Protein AF-A0A3M6QAB3-F1 (afdb_monomer)

Mean predicted aligned error: 8.84 Å

Organism: NCBI:txid1076744

Secondary structure (DSSP, 8-state):
--PPPP-GGG--S-HHHHHHHHHHHHHHHHHHHHTTSS-HHHHHHHHHHHHHHHHHHHHHHHHHHHHTT-TTHHHHHHHHHHHHHHHHHHHHHHHTT---HHHHHHHHHHHHHHHHHHTGGGTHHHHHHHHHHHHHHTTPPPPPPPPP-------------TTSSSS--

Structure (mmCIF, N/CA/C/O backbone):
data_AF-A0A3M6QAB3-F1
#
_entry.id   AF-A0A3M6QAB3-F1
#
loop_
_atom_site.group_PDB
_atom_site.id
_atom_site.type_symbol
_atom_site.label_atom_id
_atom_site.label_alt_id
_atom_site.label_comp_id
_atom_site.label_asym_id
_atom_site.label_entity_id
_atom_site.label_seq_id
_atom_site.pdbx_PDB_in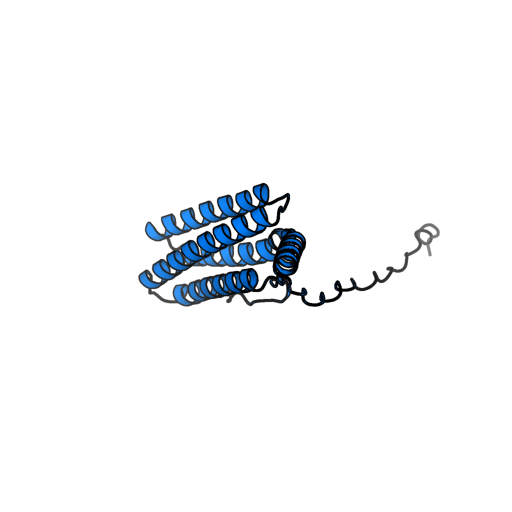s_code
_atom_site.Cartn_x
_atom_site.Cartn_y
_atom_site.Cartn_z
_atom_site.occupancy
_atom_site.B_iso_or_equiv
_atom_site.auth_seq_id
_atom_site.auth_comp_id
_atom_site.auth_asym_id
_atom_site.auth_atom_id
_atom_site.pdbx_PDB_model_num
ATOM 1 N N . MET A 1 1 ? -2.638 8.483 16.607 1.00 60.94 1 MET A N 1
ATOM 2 C CA . MET A 1 1 ? -1.974 8.946 15.362 1.00 60.94 1 MET A CA 1
ATOM 3 C C . MET A 1 1 ? -3.000 9.661 14.504 1.00 60.94 1 MET A C 1
ATOM 5 O O . MET A 1 1 ? -4.160 9.314 14.649 1.00 60.94 1 MET A O 1
ATOM 9 N N . SER A 1 2 ? -2.599 10.648 13.702 1.00 82.06 2 SER A N 1
ATOM 10 C CA . SER A 1 2 ? -3.458 11.350 12.733 1.00 82.06 2 SER A CA 1
ATOM 11 C C . SER A 1 2 ? -3.608 10.557 11.429 1.00 82.06 2 SER A C 1
ATOM 13 O O . SER A 1 2 ? -2.981 9.504 11.283 1.00 82.06 2 SER A O 1
ATOM 15 N N . THR A 1 3 ? -4.398 11.089 10.496 1.00 89.69 3 THR A N 1
ATOM 16 C CA . THR A 1 3 ? -4.446 10.663 9.091 1.00 89.69 3 THR A CA 1
ATOM 17 C C . THR A 1 3 ? -3.050 10.625 8.461 1.00 89.69 3 THR A C 1
ATOM 19 O O . THR A 1 3 ? -2.137 11.354 8.868 1.00 89.69 3 THR A O 1
ATOM 22 N N . LEU A 1 4 ? -2.889 9.737 7.483 1.00 92.88 4 LEU A N 1
ATOM 23 C CA . LEU A 1 4 ? -1.748 9.674 6.585 1.00 92.88 4 LEU A CA 1
ATOM 24 C C . LEU A 1 4 ? -1.954 10.683 5.451 1.00 92.88 4 LEU A C 1
ATOM 26 O O . LEU A 1 4 ? -2.913 10.587 4.685 1.00 92.88 4 LEU A O 1
ATOM 30 N N . GLU A 1 5 ? -1.034 11.634 5.349 1.00 93.56 5 GLU A N 1
ATOM 31 C CA . GLU A 1 5 ? -1.021 12.641 4.292 1.00 93.56 5 GLU A CA 1
ATOM 32 C C . GLU A 1 5 ? -0.151 12.166 3.130 1.00 93.56 5 GLU A C 1
ATOM 34 O O . GLU A 1 5 ? 0.946 11.647 3.345 1.00 93.56 5 GLU A O 1
ATOM 39 N N . TRP A 1 6 ? -0.623 12.372 1.900 1.00 95.44 6 TRP A N 1
ATOM 40 C CA . TRP A 1 6 ? 0.195 12.122 0.718 1.00 95.44 6 TRP A CA 1
ATOM 41 C C . TRP A 1 6 ? 1.294 13.173 0.602 1.00 95.44 6 TRP A C 1
ATOM 43 O O . TRP A 1 6 ? 1.024 14.376 0.662 1.00 95.44 6 TRP A O 1
ATOM 53 N N . THR A 1 7 ? 2.519 12.731 0.348 1.00 93.50 7 THR A N 1
ATOM 54 C CA . THR A 1 7 ? 3.676 13.608 0.168 1.00 93.50 7 THR A CA 1
ATOM 55 C C . THR A 1 7 ? 4.396 13.312 -1.153 1.00 93.50 7 THR A C 1
ATOM 57 O O . THR A 1 7 ? 4.290 12.200 -1.666 1.00 93.50 7 THR A O 1
ATOM 60 N N . PRO A 1 8 ? 5.127 14.282 -1.741 1.00 93.56 8 PRO A N 1
ATOM 61 C CA . PRO A 1 8 ? 5.780 14.095 -3.044 1.00 93.56 8 PRO A CA 1
ATOM 62 C C . PRO A 1 8 ? 6.806 12.954 -3.114 1.00 93.56 8 PRO A C 1
ATOM 64 O O . PRO A 1 8 ? 7.135 12.483 -4.193 1.00 93.56 8 PRO A O 1
ATOM 67 N N . ASP A 1 9 ? 7.344 12.514 -1.978 1.00 91.69 9 ASP A N 1
ATOM 68 C CA . ASP A 1 9 ? 8.243 11.359 -1.875 1.00 91.69 9 ASP A CA 1
ATOM 69 C C . ASP A 1 9 ? 7.528 10.005 -1.990 1.00 91.69 9 ASP A C 1
ATOM 71 O O . ASP A 1 9 ? 8.200 8.977 -2.006 1.00 91.69 9 ASP A O 1
ATOM 75 N N . MET A 1 10 ? 6.196 10.006 -2.085 1.00 95.94 10 MET A N 1
ATOM 76 C CA . MET A 1 10 ? 5.383 8.830 -2.398 1.00 95.94 10 MET A CA 1
ATOM 77 C C . MET A 1 10 ? 5.032 8.731 -3.894 1.00 95.94 10 MET A C 1
ATOM 79 O O . MET A 1 10 ? 4.418 7.750 -4.307 1.00 95.94 10 MET A O 1
ATOM 83 N N . ASP A 1 11 ? 5.372 9.740 -4.704 1.00 96.38 11 ASP A N 1
ATOM 84 C CA . ASP A 1 11 ? 5.120 9.717 -6.145 1.00 96.38 11 ASP A CA 1
ATOM 85 C C . ASP A 1 11 ? 6.227 8.928 -6.866 1.00 96.38 11 ASP A C 1
ATOM 87 O O . ASP A 1 11 ? 7.377 9.364 -6.965 1.00 96.38 11 ASP A O 1
ATOM 91 N N . THR A 1 12 ? 5.852 7.776 -7.426 1.00 96.75 12 THR A N 1
ATOM 92 C CA . THR A 1 12 ? 6.727 6.940 -8.263 1.00 96.75 12 THR A CA 1
ATOM 93 C C . THR A 1 12 ? 6.883 7.514 -9.674 1.00 96.75 12 THR A C 1
ATOM 95 O O . THR A 1 12 ? 7.831 7.185 -10.390 1.00 96.75 12 THR A O 1
ATOM 98 N N . GLY A 1 13 ? 5.941 8.365 -10.100 1.00 95.69 13 GLY A N 1
ATOM 99 C CA . GLY A 1 13 ? 5.854 8.890 -11.462 1.00 95.69 13 GLY A CA 1
ATOM 100 C C . GLY A 1 13 ? 5.206 7.916 -12.451 1.00 95.69 13 GLY A C 1
ATOM 101 O O . GLY A 1 13 ? 5.135 8.211 -13.648 1.00 95.69 13 GLY A O 1
ATOM 102 N N . ILE A 1 14 ? 4.718 6.767 -11.978 1.00 96.94 14 ILE A N 1
ATOM 103 C CA . ILE A 1 14 ? 3.935 5.807 -12.754 1.00 96.94 14 ILE A CA 1
ATOM 104 C C . ILE A 1 14 ? 2.471 6.001 -12.359 1.00 96.94 14 ILE A C 1
ATOM 106 O O . ILE A 1 14 ? 2.026 5.504 -11.331 1.00 96.94 14 ILE A O 1
ATOM 110 N N . ALA A 1 15 ? 1.711 6.708 -13.201 1.00 96.12 15 ALA A N 1
ATOM 111 C CA . ALA A 1 15 ? 0.362 7.182 -12.867 1.00 96.12 15 ALA A CA 1
ATOM 112 C C . ALA A 1 15 ? -0.590 6.093 -12.332 1.00 96.12 15 ALA A C 1
ATOM 114 O O . ALA A 1 15 ? -1.368 6.356 -11.419 1.00 96.12 15 ALA A O 1
ATOM 115 N N . GLU A 1 16 ? -0.519 4.878 -12.881 1.00 97.31 16 GLU A N 1
ATOM 116 C CA . GLU A 1 16 ? -1.352 3.753 -12.439 1.00 97.31 16 GLU A CA 1
ATOM 117 C C . GLU A 1 16 ? -0.981 3.280 -11.021 1.00 97.31 16 GLU A C 1
ATOM 119 O O . GLU A 1 16 ? -1.865 3.024 -10.208 1.00 97.31 16 GLU A O 1
ATOM 124 N N . ILE A 1 17 ? 0.318 3.226 -10.703 1.00 98.38 17 ILE A N 1
ATOM 125 C CA . ILE A 1 17 ? 0.835 2.862 -9.375 1.00 98.38 17 ILE A CA 1
ATOM 126 C C . ILE A 1 17 ? 0.498 3.959 -8.364 1.00 98.38 17 ILE A C 1
ATOM 128 O O . ILE A 1 17 ? -0.087 3.679 -7.320 1.00 98.38 17 ILE A O 1
ATOM 132 N N . ASP A 1 18 ? 0.756 5.223 -8.708 1.00 98.31 18 ASP A N 1
ATOM 133 C CA . ASP A 1 18 ? 0.455 6.362 -7.834 1.00 98.31 18 ASP A CA 1
ATOM 134 C C . ASP A 1 18 ? -1.052 6.454 -7.529 1.00 98.31 18 ASP A C 1
ATOM 136 O O . ASP A 1 18 ? -1.453 6.759 -6.404 1.00 98.31 18 ASP A O 1
ATOM 140 N N . GLY A 1 19 ? -1.909 6.145 -8.510 1.00 98.25 19 GLY A N 1
ATOM 141 C CA . GLY A 1 19 ? -3.356 6.052 -8.319 1.00 98.25 19 GLY A CA 1
ATOM 142 C C . GLY A 1 19 ? -3.756 4.959 -7.323 1.00 98.25 19 GLY A C 1
ATOM 143 O O . GLY A 1 19 ? -4.577 5.206 -6.435 1.00 98.25 19 GLY A O 1
ATOM 144 N N . GLN A 1 20 ? -3.144 3.776 -7.422 1.00 98.62 20 GLN A N 1
ATOM 145 C CA . GLN A 1 20 ? -3.385 2.672 -6.489 1.00 98.62 20 GLN A CA 1
ATOM 146 C C . GLN A 1 20 ? -2.878 2.998 -5.077 1.00 98.62 20 GLN A C 1
ATOM 148 O O . GLN A 1 20 ? -3.614 2.817 -4.106 1.00 98.62 20 GLN A O 1
ATOM 153 N N . HIS A 1 21 ? -1.685 3.579 -4.939 1.00 98.50 21 HIS A N 1
ATOM 154 C CA . HIS A 1 21 ? -1.150 4.012 -3.645 1.00 98.50 21 HIS A CA 1
ATOM 155 C C . HIS A 1 21 ? -2.047 5.044 -2.959 1.00 98.50 21 HIS A C 1
ATOM 157 O O . HIS A 1 21 ? -2.344 4.914 -1.770 1.00 98.50 21 HIS A O 1
ATOM 163 N N . ARG A 1 22 ? -2.534 6.052 -3.696 1.00 98.19 22 ARG A N 1
ATOM 164 C CA . ARG A 1 22 ? -3.469 7.054 -3.155 1.00 98.19 22 ARG A CA 1
ATOM 165 C C . ARG A 1 22 ? -4.747 6.403 -2.644 1.00 98.19 22 ARG A C 1
ATOM 167 O O . ARG A 1 22 ? -5.218 6.752 -1.564 1.00 98.19 22 ARG A O 1
ATOM 174 N N . ARG A 1 23 ? -5.263 5.404 -3.361 1.00 98.25 23 ARG A N 1
ATOM 175 C CA . ARG A 1 23 ? -6.435 4.649 -2.916 1.00 98.25 23 ARG A CA 1
ATOM 176 C C . ARG A 1 23 ? -6.164 3.847 -1.637 1.00 98.25 23 ARG A C 1
ATOM 178 O O . ARG A 1 23 ? -7.027 3.796 -0.764 1.00 98.25 23 ARG A O 1
ATOM 185 N N . ILE A 1 24 ? -4.969 3.281 -1.467 1.00 98.00 24 ILE A N 1
ATOM 186 C CA . ILE A 1 24 ? -4.574 2.633 -0.202 1.00 98.00 24 ILE A CA 1
ATOM 187 C C . ILE A 1 24 ? -4.502 3.664 0.937 1.00 98.00 24 ILE A C 1
ATOM 189 O O . ILE A 1 24 ? -4.990 3.393 2.035 1.00 98.00 24 ILE A O 1
ATOM 193 N N . VAL A 1 25 ? -3.968 4.868 0.692 1.00 98.00 25 VAL A N 1
ATOM 194 C CA . VAL A 1 25 ? -3.970 5.963 1.683 1.00 98.00 25 VAL A CA 1
ATOM 195 C C . VAL A 1 25 ? -5.395 6.333 2.107 1.00 98.00 25 VAL A C 1
ATOM 197 O O . VAL A 1 25 ? -5.654 6.479 3.302 1.00 98.00 25 VAL A O 1
ATOM 200 N N . GLU A 1 26 ? -6.338 6.421 1.165 1.00 98.06 26 GLU A N 1
ATOM 201 C CA . GLU A 1 26 ? -7.756 6.660 1.471 1.00 98.06 26 GLU A CA 1
ATOM 202 C C . GLU A 1 26 ? -8.329 5.582 2.399 1.00 98.06 26 GLU A C 1
ATOM 204 O O . GLU A 1 26 ? -9.004 5.909 3.374 1.00 98.06 26 GLU A O 1
ATOM 209 N N . TYR A 1 27 ? -8.023 4.305 2.154 1.00 97.75 27 TYR A N 1
ATOM 210 C CA . TYR A 1 27 ? -8.444 3.210 3.029 1.00 97.75 27 TYR A CA 1
ATOM 211 C C . TYR A 1 27 ? -7.823 3.287 4.430 1.00 97.75 27 TYR A C 1
ATOM 213 O O . TYR A 1 27 ? -8.521 3.075 5.423 1.00 97.75 27 TYR A O 1
ATOM 221 N N . ILE A 1 28 ? -6.535 3.626 4.534 1.00 97.06 28 ILE A N 1
ATOM 222 C CA . ILE A 1 28 ? -5.854 3.830 5.824 1.00 97.06 28 ILE A CA 1
ATOM 223 C C . ILE A 1 28 ? -6.521 4.970 6.607 1.00 97.06 28 ILE A C 1
ATOM 225 O O . ILE A 1 28 ? -6.766 4.838 7.807 1.00 97.06 28 ILE A O 1
ATOM 229 N N . ASN A 1 29 ? -6.876 6.062 5.932 1.00 97.69 29 ASN A N 1
ATOM 230 C CA . ASN A 1 29 ? -7.561 7.193 6.555 1.00 97.69 29 ASN A CA 1
ATOM 231 C C . ASN A 1 29 ? -9.007 6.854 6.936 1.00 97.69 29 ASN A C 1
ATOM 233 O O . ASN A 1 29 ? -9.450 7.202 8.027 1.00 97.69 29 ASN A O 1
ATOM 237 N N . MET A 1 30 ? -9.720 6.082 6.120 1.00 97.31 30 MET A N 1
ATOM 238 C CA . MET A 1 30 ? -11.054 5.594 6.474 1.00 97.31 30 MET A CA 1
ATOM 239 C C . MET A 1 30 ? -11.012 4.676 7.703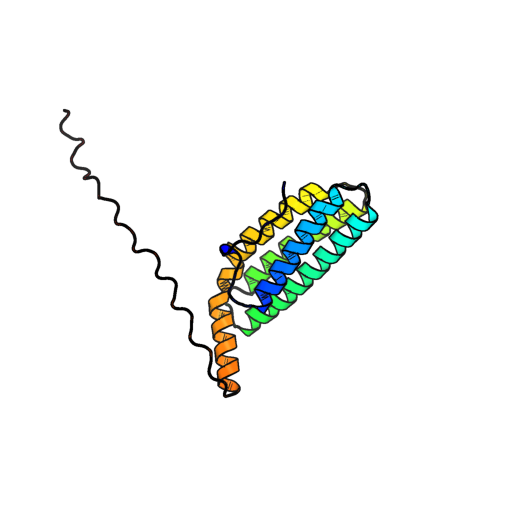 1.00 97.31 30 MET A C 1
ATOM 241 O O . MET A 1 30 ? -11.855 4.788 8.592 1.00 97.31 30 MET A O 1
ATOM 245 N N . LEU A 1 31 ? -9.994 3.812 7.804 1.00 96.69 31 LEU A N 1
ATOM 246 C CA . LEU A 1 31 ? -9.748 3.007 9.000 1.00 96.69 31 LEU A CA 1
ATOM 247 C C . LEU A 1 31 ? -9.535 3.906 10.226 1.00 96.69 31 LEU A C 1
ATOM 249 O O . LEU A 1 31 ? -10.075 3.608 11.292 1.00 96.69 31 LEU A O 1
ATOM 253 N N . HIS A 1 32 ? -8.776 5.001 10.084 1.00 96.31 32 HIS A N 1
ATOM 254 C CA . HIS A 1 32 ? -8.557 5.983 11.149 1.00 96.31 32 HIS A CA 1
ATOM 255 C C . HIS A 1 32 ? -9.851 6.637 11.638 1.00 96.31 32 HIS A C 1
ATOM 257 O O . HIS A 1 32 ? -10.023 6.811 12.845 1.00 96.31 32 HIS A O 1
ATOM 263 N N . GLU A 1 33 ? -10.740 7.000 10.720 1.00 96.44 33 GLU A N 1
ATOM 264 C CA . GLU A 1 33 ? -12.009 7.652 11.036 1.00 96.44 33 GLU A CA 1
ATOM 265 C C . GLU A 1 33 ? -12.975 6.684 11.722 1.00 96.44 33 GLU A C 1
ATOM 267 O O . GLU A 1 33 ? -13.482 6.967 12.809 1.00 96.44 33 GLU A O 1
ATOM 272 N N . VAL A 1 34 ? -13.189 5.506 11.131 1.00 96.62 34 VAL A N 1
ATOM 273 C CA . VAL A 1 34 ? -14.186 4.544 11.617 1.00 96.62 34 VAL A CA 1
ATOM 274 C C . VAL A 1 34 ? -13.821 3.997 12.997 1.00 96.62 34 VAL A C 1
ATOM 276 O O . VAL A 1 34 ? -14.714 3.832 13.829 1.00 96.62 34 VAL A O 1
ATOM 279 N N . ARG A 1 35 ? -12.528 3.806 13.311 1.00 94.31 35 ARG A N 1
ATOM 280 C CA . ARG A 1 35 ? -12.099 3.382 14.662 1.00 94.31 35 ARG A CA 1
ATOM 281 C C . ARG A 1 35 ? -12.426 4.388 15.772 1.00 94.31 35 ARG A C 1
ATOM 283 O O . ARG A 1 35 ? -12.349 4.027 16.940 1.00 94.31 35 ARG A O 1
ATOM 290 N N . GLN A 1 36 ? -12.750 5.644 15.447 1.00 93.94 36 GLN A N 1
ATOM 291 C CA . GLN A 1 36 ? -13.205 6.636 16.437 1.00 93.94 36 GLN A CA 1
ATOM 292 C C . GLN A 1 36 ? -14.699 6.491 16.766 1.00 93.94 36 GLN A C 1
ATOM 294 O O . GLN A 1 36 ? -15.229 7.220 17.604 1.00 93.94 36 GLN A O 1
ATOM 299 N N . THR A 1 37 ? -15.393 5.571 16.098 1.00 95.31 37 THR A N 1
ATOM 300 C CA . THR A 1 37 ? -16.824 5.312 16.259 1.00 95.31 37 THR A CA 1
ATOM 301 C C . THR A 1 37 ? -17.049 3.946 16.921 1.00 95.31 37 THR A C 1
ATOM 303 O O . THR A 1 37 ? -16.174 3.083 16.865 1.00 95.31 37 THR A O 1
ATOM 306 N N . PRO A 1 38 ? -18.222 3.696 17.530 1.00 94.25 38 PRO A N 1
ATOM 307 C CA . PRO A 1 38 ? -18.562 2.374 18.062 1.00 94.25 38 PRO A CA 1
ATOM 308 C C . PRO A 1 38 ? -18.975 1.355 16.977 1.00 94.25 38 PRO A C 1
ATOM 310 O O . PRO A 1 38 ? -19.409 0.252 17.315 1.00 94.25 38 PRO A O 1
ATOM 313 N N . ASP A 1 39 ? -18.889 1.700 15.687 1.00 96.81 39 ASP A N 1
ATOM 314 C CA . ASP A 1 39 ? -19.360 0.863 14.582 1.00 96.81 39 ASP A CA 1
ATOM 315 C C . ASP A 1 39 ? -18.343 -0.230 14.206 1.00 96.81 39 ASP A C 1
ATOM 317 O O . ASP A 1 39 ? -17.545 -0.109 13.272 1.00 96.81 39 ASP A O 1
ATOM 321 N N . ARG A 1 40 ? -18.373 -1.338 14.957 1.00 95.19 40 ARG A N 1
ATOM 322 C CA . ARG A 1 40 ? -17.499 -2.494 14.706 1.00 95.19 40 ARG A CA 1
ATOM 323 C C . ARG A 1 40 ? -17.763 -3.150 13.350 1.00 95.19 40 ARG A C 1
ATOM 325 O O . ARG A 1 40 ? -16.826 -3.678 12.756 1.00 95.19 40 ARG A O 1
ATOM 332 N N . GLN A 1 41 ? -19.009 -3.144 12.874 1.00 96.75 41 GLN A N 1
ATOM 333 C CA . GLN A 1 41 ? -19.332 -3.748 11.585 1.00 96.75 41 GLN A CA 1
ATOM 334 C C . GLN A 1 41 ? -18.649 -2.961 10.469 1.00 96.75 41 GLN A C 1
ATOM 336 O O . GLN A 1 41 ? -17.899 -3.547 9.689 1.00 96.75 41 GLN A O 1
ATOM 341 N N . ARG A 1 42 ? -18.823 -1.633 10.453 1.00 97.75 42 ARG A N 1
ATOM 342 C CA . ARG A 1 42 ? -18.166 -0.784 9.461 1.00 97.75 42 ARG A CA 1
ATOM 343 C C . ARG A 1 42 ? -16.647 -0.868 9.560 1.00 97.75 42 ARG A C 1
ATOM 345 O O . ARG A 1 42 ? -15.972 -0.876 8.537 1.00 97.75 42 ARG A O 1
ATOM 352 N N . LEU A 1 43 ? -16.100 -0.966 10.773 1.00 97.00 43 LEU A N 1
ATOM 353 C CA . LEU A 1 43 ? -14.662 -1.150 10.972 1.00 97.00 43 LEU A CA 1
ATOM 354 C C . LEU A 1 43 ? -14.160 -2.437 10.302 1.00 97.00 43 LEU A C 1
ATOM 356 O O . LEU A 1 43 ? -13.146 -2.406 9.611 1.00 97.00 43 LEU A O 1
ATOM 360 N N . GLY A 1 44 ? -14.889 -3.544 10.465 1.00 96.50 44 GLY A N 1
ATOM 361 C CA . GLY A 1 44 ? -14.575 -4.814 9.810 1.00 96.50 44 GLY A CA 1
ATOM 362 C C . GLY A 1 44 ? -14.656 -4.742 8.285 1.00 96.50 44 GLY A C 1
ATOM 363 O O . GLY A 1 44 ? -13.756 -5.234 7.609 1.00 96.50 44 GLY A O 1
ATOM 364 N N . GLU A 1 45 ? -15.683 -4.081 7.746 1.00 97.38 45 GLU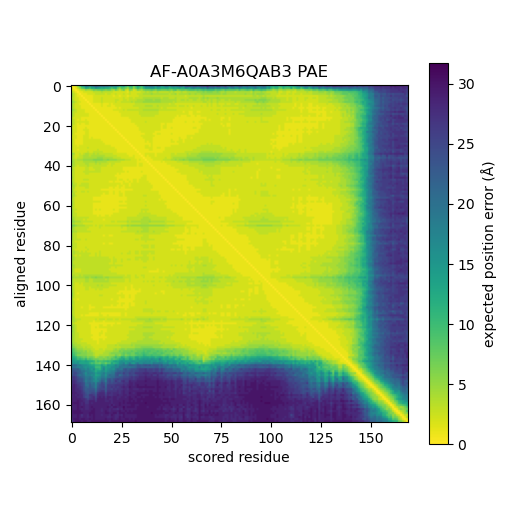 A N 1
ATOM 365 C CA . GLU A 1 45 ? -15.828 -3.849 6.301 1.00 97.38 45 GLU A CA 1
ATOM 366 C C . GLU A 1 45 ? -14.639 -3.063 5.737 1.00 97.38 45 GLU A C 1
ATOM 368 O O . GLU A 1 45 ? -14.030 -3.491 4.762 1.00 97.38 45 GLU A O 1
ATOM 373 N N . VAL A 1 46 ? -14.246 -1.961 6.386 1.00 97.19 46 VAL A N 1
ATOM 374 C CA . VAL A 1 46 ? -13.098 -1.148 5.952 1.00 97.19 46 VAL A CA 1
ATOM 375 C C . VAL A 1 46 ? -11.795 -1.937 6.012 1.00 97.19 46 VAL A C 1
ATOM 377 O O . VAL A 1 46 ? -10.975 -1.817 5.103 1.00 97.19 46 VAL A O 1
ATOM 380 N N . ILE A 1 47 ? -11.596 -2.753 7.054 1.00 95.62 47 ILE A N 1
ATOM 381 C CA . ILE A 1 47 ? -10.430 -3.638 7.137 1.00 95.62 47 ILE A CA 1
ATOM 382 C C . ILE A 1 47 ? -10.423 -4.584 5.934 1.00 95.62 47 ILE A C 1
ATOM 384 O O . ILE A 1 47 ? -9.427 -4.617 5.219 1.00 95.62 47 ILE A O 1
ATOM 388 N N . ALA A 1 48 ? -11.521 -5.298 5.674 1.00 94.94 48 ALA A N 1
ATOM 389 C CA . ALA A 1 48 ? -11.609 -6.255 4.573 1.00 94.94 48 ALA A CA 1
ATOM 390 C C . ALA A 1 48 ? -11.395 -5.600 3.195 1.00 94.94 48 ALA A C 1
ATOM 392 O O . ALA A 1 48 ? -10.554 -6.066 2.431 1.00 94.94 48 ALA A O 1
ATOM 393 N N . GLU A 1 49 ? -12.080 -4.486 2.911 1.00 96.06 49 GLU A N 1
ATOM 394 C CA . GLU A 1 49 ? -11.934 -3.732 1.656 1.00 96.06 49 GLU A CA 1
ATOM 395 C C . GLU A 1 49 ? -10.478 -3.291 1.422 1.00 96.06 49 GLU A C 1
ATOM 397 O O . GLU A 1 49 ? -9.958 -3.385 0.310 1.00 96.06 49 GLU A O 1
ATOM 402 N N . MET A 1 50 ? -9.805 -2.828 2.477 1.00 95.06 50 MET A N 1
ATOM 403 C CA . MET A 1 50 ? -8.412 -2.390 2.425 1.00 95.06 50 MET A CA 1
ATOM 404 C C . MET A 1 50 ? -7.441 -3.554 2.196 1.00 95.06 50 MET A C 1
ATOM 406 O O . MET A 1 50 ? -6.514 -3.413 1.393 1.00 95.06 50 MET A O 1
ATOM 410 N N . VAL A 1 51 ? -7.652 -4.702 2.856 1.00 91.62 51 VAL A N 1
ATOM 411 C CA . VAL A 1 51 ? -6.849 -5.918 2.631 1.00 91.62 51 VAL A CA 1
ATOM 412 C C . VAL A 1 51 ? -6.990 -6.384 1.184 1.00 91.62 51 VAL A C 1
ATOM 414 O O . VAL A 1 51 ? -5.979 -6.562 0.502 1.00 91.62 51 VAL A O 1
ATOM 417 N N . ASP A 1 52 ? -8.225 -6.525 0.704 1.00 95.31 52 ASP A N 1
ATOM 418 C CA . ASP A 1 52 ? -8.517 -6.987 -0.654 1.00 95.31 52 ASP A CA 1
ATOM 419 C C . ASP A 1 52 ? -7.894 -6.060 -1.704 1.00 95.31 52 ASP A C 1
ATOM 421 O O . ASP A 1 52 ? -7.236 -6.522 -2.642 1.00 95.31 52 ASP A O 1
ATOM 425 N N . TYR A 1 53 ? -8.036 -4.742 -1.522 1.00 97.25 53 TYR A N 1
ATOM 426 C CA . TYR A 1 53 ? -7.457 -3.769 -2.441 1.00 97.25 53 TYR A CA 1
ATOM 427 C C . TYR A 1 53 ? -5.925 -3.828 -2.445 1.00 97.25 53 TYR A C 1
ATOM 429 O O . TYR A 1 53 ? -5.319 -3.856 -3.516 1.00 97.25 53 TYR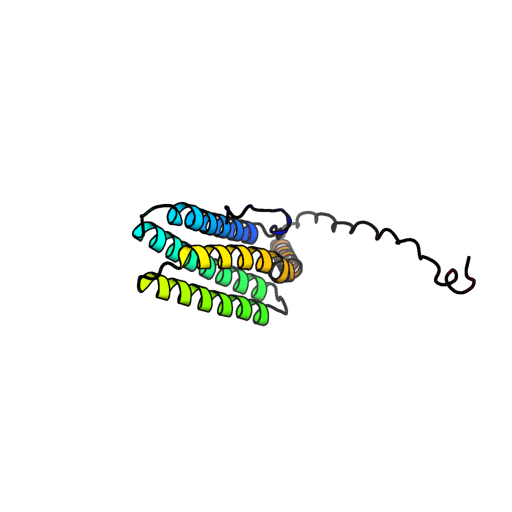 A O 1
ATOM 437 N N . THR A 1 54 ? -5.294 -3.926 -1.272 1.00 94.81 54 THR A N 1
ATOM 438 C CA . THR A 1 54 ? -3.828 -4.011 -1.153 1.00 94.81 54 THR A CA 1
ATOM 439 C C . THR A 1 54 ? -3.275 -5.263 -1.841 1.00 94.81 54 THR A C 1
ATOM 441 O O . THR A 1 54 ? -2.286 -5.185 -2.563 1.00 94.81 54 THR A O 1
ATOM 444 N N . ILE A 1 55 ? -3.941 -6.413 -1.693 1.00 95.31 55 ILE A N 1
ATOM 445 C CA . ILE A 1 55 ? -3.544 -7.652 -2.382 1.00 95.31 55 ILE A CA 1
ATOM 446 C C . ILE A 1 55 ? -3.689 -7.504 -3.902 1.00 95.31 55 ILE A C 1
ATOM 448 O O . ILE A 1 55 ? -2.827 -7.961 -4.654 1.00 95.31 55 ILE A O 1
ATOM 452 N N . SER A 1 56 ? -4.765 -6.861 -4.367 1.00 97.50 56 SER A N 1
ATOM 453 C CA . SER A 1 56 ? -4.964 -6.615 -5.800 1.00 97.50 56 SER A CA 1
ATOM 454 C C . SER A 1 56 ? -3.894 -5.688 -6.389 1.00 97.50 56 SER A C 1
ATOM 456 O O . SER A 1 56 ? -3.411 -5.940 -7.493 1.00 97.50 56 SER A O 1
ATOM 458 N N . HIS A 1 57 ? -3.475 -4.676 -5.625 1.00 98.38 57 HIS A N 1
ATOM 459 C CA . HIS A 1 57 ? -2.382 -3.776 -5.973 1.00 98.38 57 HIS A CA 1
ATOM 460 C C . HIS A 1 57 ? -1.053 -4.534 -6.104 1.00 98.38 57 HIS A C 1
ATOM 462 O O . HIS A 1 57 ? -0.428 -4.462 -7.160 1.00 98.38 57 HIS A O 1
ATOM 468 N N . PHE A 1 58 ? -0.686 -5.363 -5.120 1.00 98.56 58 PHE A N 1
ATOM 469 C CA . PHE A 1 58 ? 0.527 -6.187 -5.208 1.00 98.56 58 PHE A CA 1
ATOM 470 C C . PHE A 1 58 ? 0.519 -7.116 -6.418 1.00 98.56 58 PHE A C 1
ATOM 472 O O . PHE A 1 58 ? 1.532 -7.257 -7.092 1.00 98.56 58 PHE A O 1
ATOM 479 N N . ALA A 1 59 ? -0.618 -7.741 -6.732 1.00 98.38 59 ALA A N 1
ATOM 480 C CA . ALA A 1 59 ? -0.715 -8.612 -7.900 1.00 98.38 59 ALA A CA 1
ATOM 481 C C . ALA A 1 59 ? -0.493 -7.846 -9.216 1.00 98.38 59 ALA A C 1
ATOM 483 O O . ALA A 1 59 ? 0.173 -8.354 -10.120 1.00 98.38 59 ALA A O 1
ATOM 484 N N . PHE A 1 60 ? -1.039 -6.631 -9.321 1.00 98.62 60 PHE A N 1
ATOM 485 C CA . PHE A 1 60 ? -0.821 -5.752 -10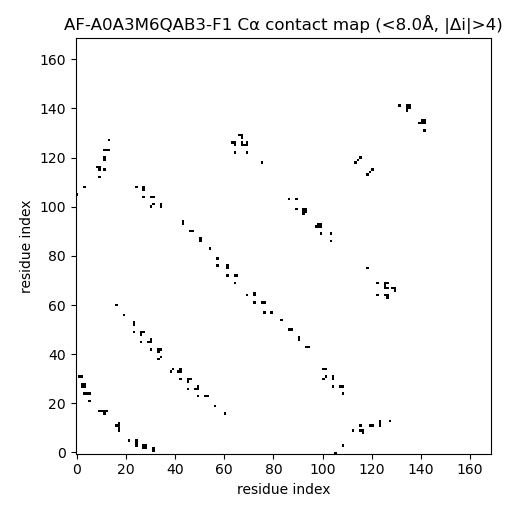.466 1.00 98.62 60 PHE A CA 1
ATOM 486 C C . PHE A 1 60 ? 0.650 -5.340 -10.588 1.00 98.62 60 PHE A C 1
ATOM 488 O O . PHE A 1 60 ? 1.251 -5.474 -11.654 1.00 98.62 60 PHE A O 1
ATOM 495 N N . GLU A 1 61 ? 1.230 -4.865 -9.492 1.00 98.62 61 GLU A N 1
ATOM 496 C CA . GLU A 1 61 ? 2.610 -4.403 -9.419 1.00 98.62 61 GLU A CA 1
ATOM 497 C C . GLU A 1 61 ? 3.606 -5.523 -9.723 1.00 98.62 61 GLU A C 1
ATOM 499 O O . GLU A 1 61 ? 4.476 -5.355 -10.573 1.00 98.62 61 GLU A O 1
ATOM 504 N N . GLU A 1 62 ? 3.436 -6.698 -9.112 1.00 98.75 62 GLU A N 1
ATOM 505 C CA . GLU A 1 62 ? 4.268 -7.878 -9.355 1.00 98.75 62 GLU A CA 1
ATOM 506 C C . GLU A 1 62 ? 4.286 -8.267 -10.836 1.00 98.75 62 GLU A C 1
ATOM 508 O O . GLU A 1 62 ? 5.358 -8.511 -11.393 1.00 98.75 62 GLU A O 1
ATOM 513 N N . ALA A 1 63 ? 3.118 -8.281 -11.486 1.00 98.50 63 ALA A N 1
ATOM 514 C CA . ALA A 1 63 ? 3.021 -8.560 -12.915 1.00 98.50 63 ALA A CA 1
ATOM 515 C C . ALA A 1 63 ? 3.738 -7.483 -13.744 1.00 98.50 63 ALA A C 1
ATOM 517 O O . ALA A 1 63 ? 4.526 -7.802 -14.636 1.00 98.50 63 ALA A O 1
ATOM 518 N N . LEU A 1 64 ? 3.519 -6.206 -13.419 1.00 98.44 64 LEU A N 1
ATOM 519 C CA . LEU A 1 64 ? 4.138 -5.081 -14.115 1.00 98.44 64 LEU A CA 1
ATOM 520 C C . LEU A 1 64 ? 5.671 -5.118 -14.030 1.00 98.44 64 LEU A C 1
ATOM 522 O O . LEU A 1 64 ? 6.351 -4.936 -15.044 1.00 98.44 64 LEU A O 1
ATOM 526 N N . ILE A 1 65 ? 6.232 -5.350 -12.841 1.00 98.44 65 ILE A N 1
ATOM 527 C CA . ILE A 1 65 ? 7.687 -5.350 -12.638 1.00 98.44 65 ILE A CA 1
ATOM 528 C C . ILE A 1 65 ? 8.346 -6.614 -13.202 1.00 98.44 65 ILE A C 1
ATOM 530 O O . ILE A 1 65 ? 9.494 -6.555 -13.654 1.00 98.44 65 ILE A O 1
ATOM 534 N N . GLU A 1 66 ? 7.632 -7.744 -13.225 1.00 98.44 66 GLU A N 1
ATOM 535 C CA . GLU A 1 66 ? 8.079 -8.971 -13.889 1.00 98.44 66 GLU A CA 1
ATOM 536 C C . GLU A 1 66 ? 8.142 -8.777 -15.411 1.00 98.44 66 GLU A C 1
ATOM 538 O O . GLU A 1 66 ? 9.184 -9.035 -16.019 1.00 98.44 66 GLU A O 1
ATOM 543 N N . GLU A 1 67 ? 7.090 -8.226 -16.025 1.00 97.44 67 GLU A N 1
ATOM 544 C CA . GLU A 1 67 ? 7.065 -7.896 -17.457 1.00 97.44 67 GLU A CA 1
ATOM 545 C C . GLU A 1 67 ? 8.135 -6.869 -17.848 1.00 97.44 67 GLU A C 1
ATOM 547 O O . GLU A 1 67 ? 8.748 -6.964 -18.918 1.00 97.44 67 GLU A O 1
ATOM 552 N N . ALA A 1 68 ? 8.400 -5.902 -16.967 1.00 97.81 68 ALA A N 1
ATOM 553 C CA . ALA A 1 68 ? 9.450 -4.913 -17.162 1.00 97.81 68 ALA A CA 1
ATOM 554 C C . ALA A 1 68 ? 10.872 -5.497 -17.053 1.00 97.81 68 ALA A C 1
ATOM 556 O O . ALA A 1 68 ? 11.843 -4.821 -17.409 1.00 97.81 68 ALA A O 1
ATOM 557 N N . GLY A 1 69 ? 11.013 -6.743 -16.590 1.00 97.75 69 GLY A N 1
ATOM 558 C CA . GLY A 1 69 ? 12.300 -7.408 -16.407 1.00 97.75 69 GLY A CA 1
ATOM 559 C C . GLY A 1 69 ? 13.089 -6.866 -15.216 1.00 97.75 69 GLY A C 1
ATOM 560 O O . GLY A 1 69 ? 14.322 -6.847 -15.253 1.00 97.75 69 GLY A O 1
ATOM 561 N N . TYR A 1 70 ? 12.404 -6.398 -14.169 1.00 98.38 70 TYR A N 1
ATOM 562 C CA . TYR A 1 70 ? 13.059 -5.909 -12.963 1.00 98.38 70 TYR A CA 1
ATOM 563 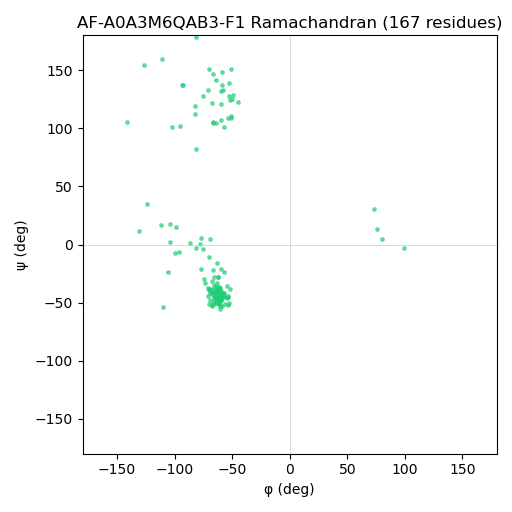C C . TYR A 1 70 ? 13.759 -7.053 -12.215 1.00 98.38 70 TYR A C 1
ATOM 565 O O . TYR A 1 70 ? 13.139 -8.040 -11.810 1.00 98.38 70 TYR A O 1
ATOM 573 N N . VAL A 1 71 ? 15.072 -6.914 -12.009 1.00 97.88 71 VAL A N 1
ATOM 574 C CA . VAL A 1 71 ? 15.932 -7.989 -11.477 1.00 97.88 71 VAL A CA 1
ATOM 575 C C . VAL A 1 71 ? 15.618 -8.373 -10.028 1.00 97.88 71 VAL A C 1
ATOM 577 O O . VAL A 1 71 ? 15.940 -9.486 -9.616 1.00 97.88 71 VAL A O 1
ATOM 580 N N . PHE A 1 72 ? 14.975 -7.483 -9.265 1.00 98.00 72 PHE A N 1
ATOM 581 C CA . PHE A 1 72 ? 14.582 -7.727 -7.873 1.00 98.00 72 PHE A CA 1
ATOM 582 C C . PHE A 1 72 ? 13.080 -8.010 -7.702 1.00 98.00 72 PHE A C 1
ATOM 584 O O . PHE A 1 72 ? 12.584 -7.975 -6.580 1.00 98.00 72 PHE A O 1
ATOM 591 N N . SER A 1 73 ? 12.364 -8.368 -8.775 1.00 98.00 73 SER A N 1
ATOM 592 C CA . SER A 1 73 ? 10.945 -8.772 -8.725 1.00 98.00 73 SER A CA 1
ATOM 593 C C . SER A 1 73 ? 10.672 -9.901 -7.719 1.00 98.00 73 SER A C 1
ATOM 595 O O . SER A 1 73 ? 9.746 -9.815 -6.917 1.00 98.00 73 SER A O 1
ATOM 597 N N . GLY A 1 74 ? 11.522 -10.935 -7.688 1.00 98.19 74 GLY A N 1
ATOM 598 C CA . GLY A 1 74 ? 11.420 -12.034 -6.719 1.00 98.19 74 GLY A CA 1
ATOM 599 C C . GLY A 1 74 ? 11.534 -11.577 -5.254 1.00 98.19 74 GLY A C 1
ATOM 600 O O . GLY A 1 74 ? 10.637 -11.871 -4.462 1.00 98.19 74 GLY A O 1
ATOM 601 N N . PRO A 1 75 ? 12.614 -10.870 -4.864 1.00 98.25 75 PRO A N 1
ATOM 602 C CA . PRO A 1 75 ? 12.729 -10.249 -3.544 1.00 98.25 75 PRO A CA 1
ATOM 603 C C . PRO A 1 75 ? 11.563 -9.322 -3.179 1.00 98.25 75 PRO A C 1
ATOM 605 O O . PRO A 1 75 ? 11.025 -9.454 -2.082 1.00 98.25 75 PRO A O 1
ATOM 608 N N . HIS A 1 76 ? 11.133 -8.456 -4.096 1.00 98.50 76 HIS A N 1
ATOM 609 C CA . HIS A 1 76 ? 10.032 -7.515 -3.882 1.00 98.50 76 HIS A CA 1
ATOM 610 C C . HIS A 1 76 ? 8.715 -8.253 -3.564 1.00 98.50 76 HIS A C 1
ATOM 612 O O . HIS A 1 76 ? 8.105 -8.030 -2.519 1.00 98.50 76 HIS A O 1
ATOM 618 N N . LYS A 1 77 ? 8.375 -9.292 -4.341 1.00 98.50 77 LYS A N 1
ATOM 619 C CA . LYS A 1 77 ? 7.253 -10.201 -4.043 1.00 98.50 77 LYS A CA 1
ATOM 620 C C . LYS A 1 77 ? 7.339 -10.835 -2.649 1.00 98.50 77 LYS A C 1
ATOM 622 O O . LYS A 1 77 ? 6.326 -11.031 -1.981 1.00 98.50 77 LYS A O 1
ATOM 627 N N . LYS A 1 78 ? 8.539 -11.165 -2.153 1.00 98.38 78 LYS A N 1
ATOM 628 C CA . LYS A 1 78 ? 8.686 -11.702 -0.786 1.00 98.38 78 LYS A CA 1
ATOM 629 C C . LYS A 1 78 ? 8.362 -10.677 0.295 1.00 98.38 78 LYS A C 1
ATOM 631 O O . LYS A 1 78 ? 7.835 -11.079 1.336 1.00 98.38 78 LYS A O 1
ATOM 636 N N . VAL A 1 79 ? 8.619 -9.394 0.053 1.00 98.19 79 VAL A N 1
ATOM 637 C CA . VAL A 1 79 ? 8.187 -8.306 0.941 1.00 98.19 79 VAL A CA 1
ATOM 638 C C . VAL A 1 79 ? 6.653 -8.246 0.988 1.00 98.19 79 VAL A C 1
ATOM 640 O O . VAL A 1 79 ? 6.090 -8.270 2.087 1.00 98.19 79 VAL A O 1
ATOM 643 N N . HIS A 1 80 ? 5.976 -8.308 -0.164 1.00 98.38 80 HIS A N 1
ATOM 644 C CA . HIS A 1 80 ? 4.505 -8.349 -0.245 1.00 98.38 80 HIS A CA 1
ATOM 645 C C . HIS A 1 80 ? 3.898 -9.556 0.466 1.00 98.38 80 HIS A C 1
ATOM 647 O O . HIS A 1 80 ? 2.959 -9.425 1.254 1.00 98.38 80 HIS A O 1
ATOM 653 N N . GLU A 1 81 ? 4.451 -10.750 0.245 1.00 98.00 81 GLU A N 1
ATOM 654 C CA . GLU A 1 81 ? 3.973 -11.975 0.887 1.00 98.00 81 GLU A CA 1
ATOM 655 C C . GLU A 1 81 ? 4.088 -11.908 2.421 1.00 98.00 81 GLU A C 1
ATOM 657 O O . GLU A 1 81 ? 3.206 -12.391 3.138 1.00 98.00 81 GLU A O 1
ATOM 662 N N . LEU A 1 82 ? 5.181 -11.337 2.945 1.00 97.69 82 LEU A N 1
ATOM 663 C CA . LEU A 1 82 ? 5.375 -11.143 4.386 1.00 97.69 82 LEU A CA 1
ATOM 664 C C . LEU A 1 82 ? 4.348 -10.168 4.961 1.00 97.69 82 LEU A C 1
ATOM 666 O O . LEU A 1 82 ? 3.758 -10.452 6.006 1.00 97.69 82 LEU A O 1
ATOM 670 N N . PHE A 1 83 ? 4.115 -9.053 4.273 1.00 97.38 83 PHE A N 1
ATOM 671 C CA . PHE A 1 83 ? 3.140 -8.060 4.701 1.00 97.38 83 PHE A CA 1
ATOM 672 C C . PHE A 1 83 ? 1.710 -8.605 4.662 1.00 97.38 83 PHE A C 1
ATOM 674 O O . PHE A 1 83 ? 0.986 -8.496 5.651 1.00 97.38 83 PHE A O 1
ATOM 681 N N . THR A 1 84 ? 1.341 -9.302 3.585 1.00 95.75 84 THR A N 1
ATOM 682 C CA . THR A 1 84 ? 0.026 -9.942 3.426 1.00 95.75 84 THR A CA 1
ATOM 683 C C . THR A 1 84 ? -0.263 -10.916 4.568 1.00 95.75 84 THR A C 1
ATOM 685 O O . THR A 1 84 ? -1.346 -10.887 5.149 1.00 95.75 84 THR A O 1
ATOM 688 N N . ARG A 1 85 ? 0.720 -11.739 4.968 1.00 96.06 85 ARG A N 1
ATOM 689 C CA . ARG A 1 85 ? 0.570 -12.634 6.132 1.00 96.06 85 ARG A CA 1
ATOM 690 C C . ARG A 1 85 ? 0.303 -11.867 7.424 1.00 96.06 85 ARG A C 1
ATOM 692 O O . ARG A 1 85 ? -0.545 -12.283 8.209 1.00 96.06 85 ARG A O 1
ATOM 699 N N . ARG A 1 86 ? 1.013 -10.759 7.648 1.00 95.50 86 ARG A N 1
ATOM 700 C CA . ARG A 1 86 ? 0.841 -9.944 8.856 1.00 95.50 86 ARG A CA 1
ATOM 701 C C . ARG A 1 86 ? -0.528 -9.263 8.892 1.00 95.50 86 ARG A C 1
ATOM 703 O O . ARG A 1 86 ? -1.146 -9.202 9.950 1.00 95.50 86 ARG A O 1
ATOM 710 N N . VAL A 1 87 ? -1.014 -8.780 7.753 1.00 93.31 87 VAL A N 1
ATOM 711 C CA . VAL A 1 87 ? -2.350 -8.183 7.630 1.00 93.31 87 VAL A CA 1
ATOM 712 C C . VAL A 1 87 ? -3.449 -9.232 7.850 1.00 93.31 87 VAL A C 1
ATOM 714 O O . VAL A 1 87 ? -4.382 -8.979 8.609 1.00 93.31 87 VAL A O 1
ATOM 717 N N . ALA A 1 88 ? -3.303 -10.437 7.292 1.00 92.62 88 ALA A N 1
ATOM 718 C CA . ALA A 1 88 ? -4.239 -11.541 7.522 1.00 92.62 88 ALA A CA 1
ATOM 719 C C . ALA A 1 88 ? -4.306 -11.963 9.005 1.00 92.62 88 ALA A C 1
ATOM 721 O O . ALA A 1 88 ? -5.382 -12.248 9.529 1.00 92.62 88 ALA A O 1
ATOM 722 N N . GLU A 1 89 ? -3.172 -11.955 9.712 1.00 95.50 89 GLU A N 1
ATOM 723 C CA . GLU A 1 89 ? -3.132 -12.196 11.161 1.00 95.50 89 GLU A CA 1
ATOM 724 C C . GLU A 1 89 ? -3.926 -11.131 11.939 1.00 95.50 89 GLU A C 1
ATOM 726 O O . GLU A 1 89 ? -4.690 -11.469 12.844 1.00 95.50 89 GLU A O 1
ATOM 731 N N . MET A 1 90 ? -3.794 -9.850 11.569 1.00 95.25 90 MET A N 1
ATOM 732 C CA . MET A 1 90 ? -4.570 -8.758 12.174 1.00 95.25 90 MET A CA 1
ATOM 733 C C . MET A 1 90 ? -6.068 -8.925 11.941 1.00 95.25 90 MET A C 1
ATOM 735 O O . MET A 1 90 ? -6.851 -8.766 12.876 1.00 95.25 90 MET A O 1
ATOM 739 N N . GLN A 1 91 ? -6.465 -9.274 10.716 1.00 93.38 91 GLN A N 1
ATOM 740 C CA . GLN A 1 91 ? -7.864 -9.516 10.377 1.00 93.38 91 GLN A CA 1
ATOM 741 C C . GLN A 1 91 ? -8.438 -10.678 11.198 1.00 93.38 91 GLN A C 1
ATOM 743 O O . GLN A 1 91 ? -9.478 -10.528 11.827 1.00 93.38 91 GLN A O 1
ATOM 748 N N . SER A 1 92 ? -7.711 -11.793 11.317 1.00 95.75 92 SER A N 1
ATOM 749 C CA . SER A 1 92 ? -8.142 -12.934 12.136 1.00 95.75 92 SER A CA 1
ATOM 750 C C . SER A 1 92 ? -8.289 -12.590 13.627 1.00 95.75 92 SER A C 1
ATOM 752 O O . SER A 1 92 ? -9.243 -13.032 14.277 1.00 95.75 92 SER A O 1
ATOM 754 N N . ARG A 1 93 ? -7.380 -11.776 14.182 1.00 97.44 93 ARG A N 1
ATOM 755 C CA . ARG A 1 93 ? -7.487 -11.250 15.556 1.00 97.44 93 ARG A CA 1
ATOM 756 C C . ARG A 1 93 ? -8.721 -10.362 15.725 1.00 97.44 93 ARG A C 1
ATOM 758 O O . ARG A 1 93 ? -9.467 -10.529 16.691 1.00 97.44 93 ARG A O 1
ATOM 765 N N . PHE A 1 94 ? -8.977 -9.473 14.764 1.00 96.62 94 PHE A N 1
ATOM 766 C CA . PHE A 1 94 ? -10.184 -8.648 14.740 1.00 96.62 94 PHE A CA 1
ATOM 767 C C . PHE A 1 94 ? -11.459 -9.503 14.701 1.00 96.62 94 PHE A C 1
ATOM 769 O O . PHE A 1 94 ? -12.359 -9.311 15.519 1.00 96.62 94 PHE A O 1
ATOM 776 N N . ASP A 1 95 ? -11.523 -10.497 13.820 1.00 94.88 95 ASP A N 1
ATOM 777 C CA . ASP A 1 95 ? -12.676 -11.398 13.703 1.00 94.88 95 ASP A CA 1
ATOM 778 C C . ASP A 1 95 ? -12.911 -12.209 14.988 1.00 94.88 95 ASP A C 1
ATOM 780 O O . ASP A 1 95 ? -14.046 -12.530 15.337 1.00 94.88 95 ASP A O 1
ATOM 784 N N . SER A 1 96 ? -11.844 -12.470 15.749 1.00 97.19 96 SER A N 1
ATOM 785 C CA . SER A 1 96 ? -11.891 -13.144 17.054 1.00 97.19 96 SER A CA 1
ATOM 786 C C . SER A 1 96 ? -12.351 -12.242 18.211 1.00 97.19 96 SER A C 1
ATOM 788 O O . SER A 1 96 ? -12.427 -12.695 19.353 1.00 97.19 96 SER A O 1
ATOM 790 N N . GLY A 1 97 ? -12.671 -10.974 17.941 1.00 96.06 97 GLY A N 1
ATOM 791 C CA . GLY A 1 97 ? -13.175 -10.020 18.931 1.00 96.06 97 GLY A CA 1
ATOM 792 C C . GLY A 1 97 ? -12.129 -9.052 19.487 1.00 96.06 97 GLY A C 1
ATOM 793 O O . GLY A 1 97 ? -12.491 -8.162 20.255 1.00 96.06 97 GLY A O 1
ATOM 794 N N . GLU A 1 98 ? -10.858 -9.173 19.096 1.00 97.44 98 GLU A N 1
ATOM 795 C CA . GLU A 1 98 ? -9.811 -8.244 19.529 1.00 97.44 98 GLU A CA 1
ATOM 796 C C . GLU A 1 98 ? -10.009 -6.858 18.884 1.00 97.44 98 GLU A C 1
ATOM 798 O O . GLU A 1 98 ? -10.572 -6.729 17.789 1.00 97.44 98 GLU A O 1
ATOM 803 N N . ASP A 1 99 ? -9.570 -5.802 19.570 1.00 93.88 99 ASP A N 1
ATOM 804 C CA . ASP A 1 99 ? -9.409 -4.480 18.965 1.00 93.88 99 ASP A CA 1
ATOM 805 C C . ASP A 1 99 ? -7.958 -4.308 18.511 1.00 93.88 99 ASP A C 1
ATOM 807 O O . ASP A 1 99 ? -7.058 -4.050 19.307 1.00 93.88 99 ASP A O 1
ATOM 811 N N . VAL A 1 100 ? -7.745 -4.469 17.207 1.00 95.88 100 VAL A N 1
ATOM 812 C CA . VAL A 1 100 ? -6.443 -4.289 16.549 1.00 95.88 100 VAL A CA 1
ATOM 813 C C . VAL A 1 100 ? -6.358 -2.969 15.786 1.00 95.88 100 VAL A C 1
ATOM 815 O O . VAL A 1 100 ? -5.362 -2.712 15.117 1.00 95.88 100 VAL A O 1
ATOM 818 N N . SER A 1 101 ? -7.400 -2.136 15.827 1.00 93.88 101 SER A N 1
ATOM 819 C CA . SER A 1 101 ? -7.585 -1.031 14.878 1.00 93.88 101 SER A CA 1
ATOM 820 C C . SER A 1 101 ? -6.457 0.005 14.928 1.00 93.88 101 SER A C 1
ATOM 822 O O . SER A 1 101 ? -5.987 0.478 13.891 1.00 93.88 101 SER A O 1
ATOM 824 N N . GLU A 1 102 ? -5.969 0.334 16.126 1.00 95.12 102 GLU A N 1
ATOM 825 C CA . GLU A 1 102 ? -4.839 1.243 16.305 1.00 95.12 102 GLU A CA 1
ATOM 826 C C . GLU A 1 102 ? -3.505 0.636 15.861 1.00 95.12 102 GLU A C 1
ATOM 828 O O . GLU A 1 102 ? -2.723 1.308 15.178 1.00 95.12 102 GLU A O 1
ATOM 833 N N . GLU A 1 103 ? -3.258 -0.623 16.227 1.00 95.94 103 GLU A N 1
ATOM 834 C CA . GLU A 1 103 ? -2.053 -1.358 15.837 1.00 95.94 103 GLU A CA 1
ATOM 835 C C . GLU A 1 103 ? -1.977 -1.479 14.310 1.00 95.94 103 GLU A C 1
ATOM 837 O O . GLU A 1 103 ? -0.954 -1.136 13.709 1.00 95.94 103 GLU A O 1
ATOM 842 N N . LEU A 1 104 ? -3.086 -1.895 13.693 1.00 95.44 104 LEU A N 1
ATOM 843 C CA . LEU A 1 104 ? -3.246 -2.058 12.257 1.00 95.44 104 LEU A CA 1
ATOM 844 C C . LEU A 1 104 ? -3.031 -0.730 11.533 1.00 95.44 104 LEU A C 1
ATOM 846 O O . LEU A 1 104 ? -2.159 -0.661 10.674 1.00 95.44 104 LEU A O 1
ATOM 850 N N . HIS A 1 105 ? -3.726 0.342 11.929 1.00 95.50 105 HIS A N 1
ATOM 851 C CA . HIS A 1 105 ? -3.527 1.664 11.330 1.00 95.50 105 HIS A CA 1
ATOM 852 C C . HIS A 1 105 ? -2.053 2.088 11.377 1.00 95.50 105 HIS A C 1
ATOM 854 O O . HIS A 1 105 ? -1.465 2.430 10.356 1.00 95.50 105 HIS A O 1
ATOM 860 N N . GLY A 1 106 ? -1.420 2.032 12.554 1.00 95.44 106 GLY A N 1
ATOM 861 C CA . GLY A 1 106 ? -0.021 2.433 12.697 1.00 95.44 106 GLY A CA 1
ATOM 862 C C . GLY A 1 106 ? 0.938 1.578 11.863 1.00 95.44 106 GLY A C 1
ATOM 863 O O . GLY A 1 106 ? 1.907 2.104 11.313 1.00 95.44 106 GLY A O 1
ATOM 864 N N . MET A 1 107 ? 0.691 0.271 11.778 1.00 95.56 107 MET A N 1
ATOM 865 C CA . MET A 1 107 ? 1.478 -0.644 10.955 1.00 95.56 107 MET A CA 1
ATOM 866 C C . MET A 1 107 ? 1.347 -0.309 9.468 1.00 95.56 107 MET A C 1
ATOM 868 O O . MET A 1 107 ? 2.374 -0.164 8.811 1.00 95.56 107 MET A O 1
ATOM 872 N N . LEU A 1 108 ? 0.121 -0.143 8.963 1.00 95.69 108 LEU A N 1
ATOM 873 C CA . LEU A 1 108 ? -0.149 0.173 7.559 1.00 95.69 108 LEU A CA 1
ATOM 874 C C . LEU A 1 108 ? 0.483 1.504 7.155 1.00 95.69 108 LEU A C 1
ATOM 876 O O . LEU A 1 108 ? 1.206 1.545 6.166 1.00 95.69 108 LEU A O 1
ATOM 880 N N . SER A 1 109 ? 0.287 2.571 7.944 1.00 95.19 109 SER A N 1
ATOM 881 C CA . SER A 1 109 ? 0.836 3.893 7.612 1.00 95.19 109 SER A CA 1
ATOM 882 C C . SER A 1 109 ? 2.361 3.868 7.509 1.00 95.19 109 SER A C 1
ATOM 884 O O . SER A 1 109 ? 2.935 4.432 6.582 1.00 95.19 109 SER A O 1
ATOM 886 N N . ARG A 1 110 ? 3.036 3.196 8.455 1.00 95.56 110 ARG A N 1
ATOM 887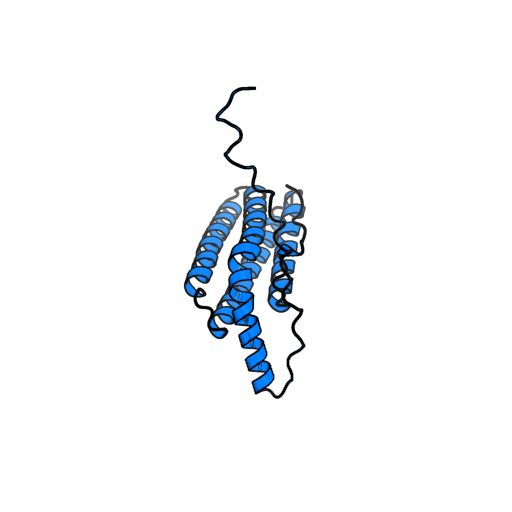 C CA . ARG A 1 110 ? 4.500 3.072 8.429 1.00 95.56 110 ARG A CA 1
ATOM 888 C C . ARG A 1 110 ? 4.977 2.166 7.307 1.00 95.56 110 ARG A C 1
ATOM 890 O O . ARG A 1 110 ? 6.030 2.437 6.740 1.00 95.56 110 ARG A O 1
ATOM 897 N N . TRP A 1 111 ? 4.268 1.071 7.049 1.00 97.00 111 TRP A N 1
ATOM 898 C CA . TRP A 1 111 ? 4.671 0.124 6.023 1.00 97.00 111 TRP A CA 1
ATOM 899 C C . TRP A 1 111 ? 4.539 0.754 4.642 1.00 97.00 111 TRP A C 1
ATOM 901 O O . TRP A 1 111 ? 5.547 0.830 3.957 1.00 97.00 111 TRP A O 1
ATOM 911 N N . LEU A 1 112 ? 3.372 1.309 4.297 1.00 97.00 112 LEU A N 1
ATOM 912 C CA . LEU A 1 112 ? 3.124 1.908 2.983 1.00 97.00 112 LEU A CA 1
ATOM 913 C C . LEU A 1 112 ? 4.143 3.007 2.668 1.00 97.00 112 LEU A C 1
ATOM 915 O O . LEU A 1 112 ? 4.806 2.957 1.641 1.00 97.00 112 LEU A O 1
ATOM 919 N N . PHE A 1 113 ? 4.336 3.957 3.589 1.00 95.62 113 PHE A N 1
ATOM 920 C CA . PHE A 1 113 ? 5.292 5.048 3.389 1.00 95.62 113 PHE A CA 1
ATOM 921 C C . PHE A 1 113 ? 6.726 4.546 3.154 1.00 95.62 113 PHE A C 1
ATOM 923 O O . PHE A 1 113 ? 7.417 5.005 2.247 1.00 95.62 113 PHE A O 1
ATOM 930 N N . ASN A 1 114 ? 7.191 3.592 3.967 1.00 95.31 114 ASN A N 1
ATOM 931 C CA . ASN A 1 114 ? 8.546 3.063 3.821 1.00 95.31 114 ASN A CA 1
ATOM 932 C C . ASN A 1 114 ? 8.690 2.153 2.601 1.00 95.31 114 ASN A C 1
ATOM 934 O O . ASN A 1 114 ? 9.775 2.107 2.029 1.00 95.31 114 ASN A O 1
ATOM 938 N N . HIS A 1 115 ? 7.644 1.420 2.236 1.00 97.75 115 HIS A N 1
ATOM 939 C CA . HIS A 1 115 ? 7.651 0.509 1.105 1.00 97.75 115 HIS A CA 1
ATOM 940 C C . HIS A 1 115 ? 7.757 1.286 -0.203 1.00 97.75 115 HIS A C 1
ATOM 942 O O . HIS A 1 115 ? 8.748 1.115 -0.904 1.00 97.75 115 HIS A O 1
ATOM 948 N N . ILE A 1 116 ? 6.882 2.274 -0.414 1.00 97.50 116 ILE A N 1
ATOM 949 C CA . ILE A 1 116 ? 6.926 3.135 -1.603 1.00 97.50 116 ILE A CA 1
ATOM 950 C C . ILE A 1 116 ? 8.312 3.748 -1.787 1.00 97.50 116 ILE A C 1
ATOM 952 O O . ILE A 1 116 ? 8.948 3.637 -2.836 1.00 97.50 116 ILE A O 1
ATOM 956 N N . ARG A 1 117 ? 8.831 4.351 -0.717 1.00 94.62 117 ARG A N 1
ATOM 957 C CA . ARG A 1 117 ? 10.089 5.086 -0.777 1.00 94.62 117 ARG A CA 1
ATOM 958 C C . ARG A 1 117 ? 11.316 4.198 -1.003 1.00 94.62 117 ARG A C 1
ATOM 960 O O . ARG A 1 117 ? 12.267 4.643 -1.645 1.00 94.62 117 ARG A O 1
ATOM 967 N N . ASN A 1 118 ? 11.356 3.008 -0.402 1.00 93.56 118 ASN A N 1
ATOM 968 C CA . ASN A 1 118 ? 12.574 2.188 -0.368 1.00 93.56 118 ASN A CA 1
ATOM 969 C C . ASN A 1 118 ? 12.530 0.982 -1.313 1.00 93.56 118 ASN A C 1
ATOM 971 O O . ASN A 1 118 ? 13.591 0.504 -1.706 1.00 93.56 118 ASN A O 1
ATOM 975 N N . GLU A 1 119 ? 11.342 0.504 -1.672 1.00 96.94 119 GLU A N 1
ATOM 976 C CA . GLU A 1 119 ? 11.136 -0.666 -2.523 1.00 96.94 119 GLU A CA 1
ATOM 977 C C . GLU A 1 119 ? 10.580 -0.234 -3.889 1.00 96.94 119 GLU A C 1
ATOM 979 O O . GLU A 1 119 ? 11.217 -0.505 -4.909 1.00 96.94 119 GLU A O 1
ATOM 984 N N . ASP A 1 120 ? 9.474 0.517 -3.929 1.00 98.19 120 ASP A N 1
ATOM 985 C CA . ASP A 1 120 ? 8.734 0.765 -5.182 1.00 98.19 120 ASP A CA 1
ATOM 986 C C . ASP A 1 120 ? 9.490 1.697 -6.129 1.00 98.19 120 ASP A C 1
ATOM 988 O O . ASP A 1 120 ? 9.588 1.479 -7.339 1.00 98.19 120 ASP A O 1
ATOM 992 N N . HIS A 1 121 ? 10.166 2.696 -5.559 1.00 97.06 121 HIS A N 1
ATOM 993 C CA . HIS A 1 121 ? 11.098 3.548 -6.297 1.00 97.06 121 HIS A CA 1
ATOM 994 C C . HIS A 1 121 ? 12.217 2.748 -6.989 1.00 97.06 121 HIS A C 1
ATOM 996 O O . HIS A 1 121 ? 12.785 3.205 -7.984 1.00 97.06 121 HIS A O 1
ATOM 1002 N N . GLY A 1 122 ? 12.522 1.543 -6.498 1.00 97.25 122 GLY A N 1
ATOM 1003 C CA . GLY A 1 122 ? 13.551 0.669 -7.044 1.00 97.25 122 GLY A CA 1
ATOM 1004 C C . GLY A 1 122 ? 13.250 0.145 -8.449 1.00 97.25 122 GLY A C 1
ATOM 1005 O O . GLY A 1 122 ? 14.198 -0.113 -9.194 1.00 97.25 122 GLY A O 1
ATOM 1006 N N . TYR A 1 123 ? 11.980 0.002 -8.844 1.00 97.88 123 TYR A N 1
ATOM 1007 C CA . TYR A 1 123 ? 11.615 -0.529 -10.166 1.00 97.88 123 TYR A CA 1
ATOM 1008 C C . TYR A 1 123 ? 11.239 0.541 -11.196 1.00 97.88 123 TYR A C 1
ATOM 1010 O O . TYR A 1 123 ? 11.068 0.210 -12.375 1.00 97.88 123 TYR A O 1
ATOM 1018 N N . VAL A 1 124 ? 11.121 1.812 -10.794 1.00 97.75 124 VAL A N 1
ATOM 1019 C CA . VAL A 1 124 ? 10.586 2.888 -11.648 1.00 97.75 124 VAL A CA 1
ATOM 1020 C C . VAL A 1 124 ? 11.325 2.986 -12.981 1.00 97.75 124 VAL A C 1
ATOM 1022 O O . VAL A 1 124 ? 10.700 3.026 -14.041 1.00 97.75 124 VAL A O 1
ATOM 1025 N N . GLU A 1 125 ? 12.660 2.956 -12.964 1.00 97.19 125 GLU A N 1
ATOM 1026 C CA . GLU A 1 125 ? 13.453 3.041 -14.194 1.00 97.19 125 GLU A CA 1
ATOM 1027 C C . GLU A 1 125 ? 13.143 1.886 -15.163 1.00 97.19 125 GLU A C 1
ATOM 1029 O O . GLU A 1 125 ? 12.957 2.114 -16.366 1.00 97.19 125 GLU A O 1
ATOM 1034 N N . ALA A 1 126 ? 13.044 0.658 -14.641 1.00 97.56 126 ALA A N 1
ATOM 1035 C CA . ALA A 1 126 ? 12.759 -0.537 -15.430 1.00 97.56 126 ALA A CA 1
ATOM 1036 C C . ALA A 1 126 ? 11.364 -0.461 -16.066 1.00 97.56 126 ALA A C 1
ATOM 1038 O O . ALA A 1 126 ? 11.221 -0.676 -17.273 1.00 97.56 126 ALA A O 1
ATOM 1039 N N . VAL A 1 127 ? 10.352 -0.070 -15.286 1.00 97.81 127 VAL A N 1
ATOM 1040 C CA . VAL A 1 127 ? 8.968 0.063 -15.761 1.00 97.81 127 VAL A CA 1
ATOM 1041 C C . VAL A 1 127 ? 8.840 1.168 -16.807 1.00 97.81 127 VAL A C 1
ATOM 1043 O O . VAL A 1 127 ? 8.279 0.939 -17.881 1.00 97.81 127 VAL A O 1
ATOM 1046 N N . LEU A 1 128 ? 9.420 2.348 -16.574 1.00 95.94 128 LEU A N 1
ATOM 1047 C CA . LEU A 1 128 ? 9.379 3.430 -17.560 1.00 95.94 128 LEU A CA 1
ATOM 1048 C C . LEU A 1 128 ? 10.115 3.037 -18.852 1.00 95.94 128 LEU A C 1
ATOM 1050 O O . LEU A 1 128 ? 9.685 3.393 -19.953 1.00 95.94 128 LEU A O 1
ATOM 1054 N N . ALA A 1 129 ? 11.224 2.295 -18.759 1.00 95.75 129 ALA A N 1
ATOM 1055 C CA . ALA A 1 129 ? 11.918 1.765 -19.932 1.00 95.75 129 ALA A CA 1
ATOM 1056 C C . ALA A 1 129 ? 11.068 0.747 -20.706 1.00 95.75 129 ALA A C 1
ATOM 1058 O O . ALA A 1 129 ? 11.049 0.785 -21.941 1.00 95.75 129 ALA A O 1
ATOM 1059 N N . TYR A 1 130 ? 10.352 -0.127 -20.001 1.00 96.12 130 TYR A N 1
ATOM 1060 C CA . TYR A 1 130 ? 9.410 -1.079 -20.584 1.00 96.12 130 TYR A CA 1
ATOM 1061 C C . TYR A 1 130 ? 8.263 -0.373 -21.319 1.00 96.12 130 TYR A C 1
ATOM 1063 O O . TYR A 1 130 ? 8.059 -0.613 -22.513 1.00 96.12 130 TYR A O 1
ATOM 1071 N N . GLN A 1 131 ? 7.598 0.584 -20.669 1.00 93.44 131 GLN A N 1
ATOM 1072 C CA . GLN A 1 131 ? 6.502 1.357 -21.262 1.00 93.44 131 GLN A CA 1
ATOM 1073 C C . GLN A 1 131 ? 6.951 2.131 -22.510 1.00 93.44 131 GLN A C 1
ATOM 1075 O O . GLN A 1 131 ? 6.269 2.111 -23.536 1.00 93.44 131 GLN A O 1
ATOM 1080 N N . ARG A 1 132 ? 8.145 2.745 -22.491 1.00 93.50 132 ARG A N 1
ATOM 1081 C CA . ARG A 1 132 ? 8.708 3.408 -23.683 1.00 93.50 132 ARG A CA 1
ATOM 1082 C C . ARG A 1 132 ? 8.910 2.443 -24.847 1.00 93.50 132 ARG A C 1
ATOM 1084 O O . ARG A 1 132 ? 8.560 2.775 -25.979 1.00 93.50 132 ARG A O 1
ATOM 1091 N N . LYS A 1 133 ? 9.467 1.254 -24.595 1.00 92.00 133 LYS A N 1
ATOM 1092 C CA . LYS A 1 133 ? 9.644 0.227 -25.636 1.00 92.00 133 LYS A CA 1
ATOM 1093 C C . LYS A 1 133 ? 8.297 -0.216 -26.210 1.00 92.00 133 LYS A C 1
ATOM 1095 O O . LYS A 1 133 ? 8.192 -0.389 -27.425 1.00 92.00 133 LYS A O 1
ATOM 1100 N N . ALA A 1 134 ? 7.274 -0.357 -25.366 1.00 90.38 134 ALA A N 1
ATOM 1101 C CA . ALA A 1 134 ? 5.921 -0.695 -25.797 1.00 90.38 134 ALA A CA 1
ATOM 1102 C C . ALA A 1 134 ? 5.316 0.390 -26.706 1.00 90.38 134 ALA A C 1
ATOM 1104 O O . ALA A 1 134 ? 4.805 0.059 -27.776 1.00 90.38 134 ALA A O 1
ATOM 1105 N N . LEU A 1 135 ? 5.454 1.673 -26.349 1.00 90.00 135 LEU A N 1
ATOM 1106 C CA . LEU A 1 135 ? 4.994 2.802 -27.173 1.00 90.00 135 LEU A CA 1
ATOM 1107 C C . LEU A 1 135 ? 5.690 2.846 -28.539 1.00 90.00 135 LEU A C 1
ATOM 1109 O O . LEU A 1 135 ? 5.023 2.938 -29.570 1.00 90.00 135 LEU A O 1
ATOM 1113 N N . ILE A 1 136 ? 7.018 2.690 -28.565 1.00 90.88 136 ILE A N 1
ATOM 1114 C CA . ILE A 1 136 ? 7.796 2.667 -29.814 1.00 90.88 136 ILE A CA 1
ATOM 1115 C C . ILE A 1 136 ? 7.340 1.514 -30.716 1.00 90.88 136 ILE A C 1
ATOM 1117 O O . ILE A 1 136 ? 7.168 1.700 -31.920 1.00 90.88 136 ILE A O 1
ATOM 1121 N N . LYS A 1 137 ? 7.087 0.328 -30.145 1.00 88.50 137 LYS A N 1
ATOM 1122 C CA . LYS A 1 137 ? 6.571 -0.832 -30.890 1.00 88.50 137 LYS A CA 1
ATOM 1123 C C . LYS A 1 137 ? 5.185 -0.573 -31.497 1.00 88.50 137 LYS A C 1
ATOM 1125 O O . LYS A 1 137 ? 4.860 -1.160 -32.524 1.00 88.50 137 LYS A O 1
ATOM 1130 N N . GLN A 1 138 ? 4.391 0.306 -30.888 1.00 89.44 138 GLN A N 1
ATOM 1131 C CA . GLN A 1 138 ? 3.081 0.737 -31.384 1.00 89.44 138 GLN A CA 1
ATOM 1132 C C . GLN A 1 138 ? 3.160 1.926 -32.363 1.00 89.44 138 GLN A C 1
ATOM 1134 O O . GLN A 1 138 ? 2.129 2.392 -32.837 1.00 89.44 138 GLN A O 1
ATOM 1139 N N . GLY A 1 139 ? 4.362 2.420 -32.688 1.00 87.12 139 GLY A N 1
ATOM 1140 C CA . GLY A 1 139 ? 4.554 3.571 -33.577 1.00 87.12 139 GLY A CA 1
ATOM 1141 C C . GLY A 1 139 ? 4.246 4.925 -32.928 1.00 87.12 139 GLY A C 1
ATOM 1142 O O . GLY A 1 139 ? 4.129 5.926 -33.632 1.00 87.12 139 GLY A O 1
ATOM 1143 N N . LEU A 1 140 ? 4.118 4.970 -31.599 1.00 84.12 140 LEU A N 1
ATOM 1144 C CA . LEU A 1 140 ? 3.881 6.190 -30.830 1.00 84.12 140 LEU A CA 1
ATOM 1145 C C . LEU A 1 140 ? 5.216 6.773 -30.348 1.00 84.12 140 LEU A C 1
ATOM 1147 O O . LEU A 1 140 ? 6.092 6.048 -29.870 1.00 84.12 140 LEU A O 1
ATOM 1151 N N . ALA A 1 141 ? 5.373 8.094 -30.452 1.00 77.06 141 ALA A N 1
ATOM 1152 C CA . ALA A 1 141 ? 6.528 8.785 -29.889 1.00 77.06 141 ALA A CA 1
ATOM 1153 C C . ALA A 1 141 ? 6.375 8.888 -28.358 1.00 77.06 141 ALA A C 1
ATOM 1155 O O . ALA A 1 141 ? 5.333 9.358 -27.894 1.00 77.06 141 ALA A O 1
ATOM 1156 N N . PRO A 1 142 ? 7.375 8.473 -27.559 1.00 70.69 142 PRO A N 1
ATOM 1157 C CA . PRO A 1 142 ? 7.324 8.666 -26.115 1.00 70.69 142 PRO A CA 1
ATOM 1158 C C . PRO A 1 142 ? 7.402 10.160 -25.772 1.00 70.69 142 PRO A C 1
ATOM 1160 O O . PRO A 1 142 ? 8.084 10.927 -26.456 1.00 70.69 142 PRO A O 1
ATOM 1163 N N . ALA A 1 143 ? 6.722 10.569 -24.700 1.00 67.69 143 ALA A N 1
ATOM 1164 C CA . ALA A 1 143 ? 6.835 11.924 -24.171 1.00 67.69 143 ALA A CA 1
ATOM 1165 C C . ALA A 1 143 ? 8.296 12.240 -23.774 1.00 67.69 143 ALA A C 1
ATOM 1167 O O . ALA A 1 143 ? 9.028 11.329 -23.367 1.00 67.69 143 ALA A O 1
ATOM 1168 N N . PRO A 1 144 ? 8.742 13.507 -23.888 1.00 63.66 144 PRO A N 1
ATOM 1169 C CA . PRO A 1 144 ? 10.053 13.913 -23.393 1.00 63.66 144 PRO A CA 1
ATOM 1170 C C . PRO A 1 144 ? 10.150 13.643 -21.886 1.00 63.66 144 PRO A C 1
ATOM 1172 O O . PRO A 1 144 ? 9.202 13.889 -21.143 1.00 63.66 144 PRO A O 1
ATOM 1175 N N . GLN A 1 145 ? 11.291 13.112 -21.449 1.00 57.28 145 GLN A N 1
ATOM 1176 C CA . GLN A 1 145 ? 11.549 12.833 -20.036 1.00 57.28 145 GLN A CA 1
ATOM 1177 C C . GLN A 1 145 ? 11.563 14.147 -19.241 1.00 57.28 145 GLN A C 1
ATOM 1179 O O . GLN A 1 145 ? 12.140 15.122 -19.738 1.00 57.28 145 GLN A O 1
ATOM 1184 N N . PRO A 1 146 ? 11.023 14.193 -18.010 1.00 52.88 146 PRO A N 1
ATOM 1185 C CA . PRO A 1 146 ? 11.475 15.201 -17.064 1.00 52.88 146 PRO A CA 1
ATOM 1186 C C . PRO A 1 146 ? 12.989 15.024 -16.889 1.00 52.88 146 PRO A C 1
ATOM 1188 O O . PRO A 1 146 ? 13.476 13.896 -16.771 1.00 52.88 146 PRO A O 1
ATOM 1191 N N . GLU A 1 147 ? 13.748 16.120 -16.953 1.00 45.16 147 GLU A N 1
ATOM 1192 C CA . GLU A 1 147 ? 15.189 16.061 -16.712 1.00 45.16 147 GLU A CA 1
ATOM 1193 C C . GLU A 1 147 ? 15.444 15.369 -15.365 1.00 45.16 147 GLU A C 1
ATOM 1195 O O . GLU A 1 147 ? 14.694 15.618 -14.412 1.00 45.16 147 GLU A O 1
ATOM 1200 N N . PRO A 1 148 ? 16.462 14.491 -15.262 1.00 47.22 148 PRO A N 1
ATOM 1201 C CA . PRO A 1 148 ? 16.819 13.919 -13.975 1.00 47.22 148 PRO A CA 1
ATOM 1202 C C . PRO A 1 148 ? 17.019 15.076 -13.004 1.00 47.22 148 PRO A C 1
ATOM 1204 O O . PRO A 1 148 ? 17.744 16.021 -13.324 1.00 47.22 148 PRO A O 1
ATOM 1207 N N . ALA A 1 149 ? 16.347 15.023 -11.850 1.00 50.66 149 ALA A N 1
ATOM 1208 C CA . ALA A 1 149 ? 16.523 16.020 -10.809 1.00 50.66 149 ALA A CA 1
ATOM 1209 C C . ALA A 1 149 ? 18.026 16.141 -10.547 1.00 50.66 149 ALA A C 1
ATOM 1211 O O . ALA A 1 149 ? 18.657 15.203 -10.056 1.00 50.66 149 ALA A O 1
ATOM 1212 N N . VAL A 1 150 ? 18.613 17.267 -10.958 1.00 44.72 150 VAL A N 1
ATOM 1213 C CA . VAL A 1 150 ? 20.019 17.554 -10.709 1.00 44.72 150 VAL A CA 1
ATOM 1214 C C . VAL A 1 150 ? 20.145 17.550 -9.196 1.00 44.72 150 VAL A C 1
ATOM 1216 O O . VAL A 1 150 ? 19.616 18.442 -8.531 1.00 44.72 150 VAL A O 1
ATOM 1219 N N . ALA A 1 151 ? 20.771 16.507 -8.645 1.00 42.69 151 ALA A N 1
ATOM 1220 C CA . ALA A 1 151 ? 21.090 16.469 -7.229 1.00 42.69 151 ALA A CA 1
ATOM 1221 C C . ALA A 1 151 ? 21.773 17.804 -6.903 1.00 42.69 151 ALA A C 1
ATOM 1223 O O . ALA A 1 151 ? 22.683 18.191 -7.650 1.00 42.69 151 ALA A O 1
ATOM 1224 N N . PRO A 1 152 ? 21.326 18.549 -5.872 1.00 44.38 152 PRO A N 1
ATOM 1225 C CA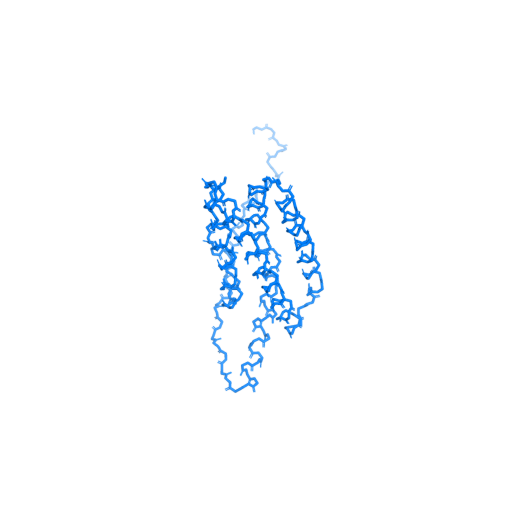 . PRO A 1 152 ? 21.981 19.797 -5.525 1.00 44.38 152 PRO A CA 1
ATOM 1226 C C . PRO A 1 152 ? 23.464 19.489 -5.373 1.00 44.38 152 PRO A C 1
ATOM 1228 O O . PRO A 1 152 ? 23.827 18.552 -4.655 1.00 44.38 152 PRO A O 1
ATOM 1231 N N . ALA A 1 153 ? 24.293 20.218 -6.127 1.00 44.66 153 ALA A N 1
ATOM 1232 C CA . ALA A 1 153 ? 25.736 20.062 -6.094 1.00 44.66 153 ALA A CA 1
ATOM 1233 C C . ALA A 1 153 ? 26.155 19.975 -4.628 1.00 44.66 153 ALA A C 1
ATOM 1235 O O . ALA A 1 153 ? 25.791 20.850 -3.837 1.00 44.66 153 ALA A O 1
ATOM 1236 N N . ALA A 1 154 ? 26.829 18.882 -4.262 1.00 45.66 154 ALA A N 1
ATOM 1237 C CA . ALA A 1 154 ? 27.316 18.692 -2.911 1.00 45.66 154 ALA A CA 1
ATOM 1238 C C . ALA A 1 154 ? 28.095 19.953 -2.534 1.00 45.66 154 ALA A C 1
ATOM 1240 O O . ALA A 1 154 ? 29.133 20.250 -3.124 1.00 45.66 154 ALA A O 1
ATOM 1241 N N . VAL A 1 155 ? 27.547 20.736 -1.605 1.00 49.16 155 VAL A N 1
ATOM 1242 C CA . VAL A 1 155 ? 28.261 21.867 -1.031 1.00 49.16 155 VAL A CA 1
ATOM 1243 C C . VAL A 1 155 ? 29.434 21.237 -0.299 1.00 49.16 155 VAL A C 1
ATOM 1245 O O . VAL A 1 155 ? 29.242 20.588 0.730 1.00 49.16 155 VAL A O 1
ATOM 1248 N N . GLU A 1 156 ? 30.631 21.343 -0.879 1.00 45.59 156 GLU A N 1
ATOM 1249 C CA . GLU A 1 156 ? 31.858 20.883 -0.246 1.00 45.59 156 GLU A CA 1
ATOM 1250 C C . GLU A 1 156 ? 31.947 21.543 1.130 1.00 45.59 156 GLU A C 1
ATOM 1252 O O . GLU A 1 156 ? 32.132 22.755 1.265 1.00 45.59 156 GLU A O 1
ATOM 1257 N N . ALA A 1 157 ? 31.758 20.738 2.175 1.00 49.56 157 ALA A N 1
ATOM 1258 C CA . ALA A 1 157 ? 31.996 21.184 3.530 1.00 49.56 157 ALA A CA 1
ATOM 1259 C C . ALA A 1 157 ? 33.473 21.601 3.625 1.00 49.56 157 ALA A C 1
ATOM 1261 O O . ALA A 1 157 ? 34.345 20.841 3.187 1.00 49.56 157 ALA A O 1
ATOM 1262 N N . PRO A 1 158 ? 33.792 22.779 4.190 1.00 41.66 158 PRO A N 1
ATOM 1263 C CA . PRO A 1 158 ? 35.171 23.222 4.286 1.00 41.66 158 PRO A CA 1
ATOM 1264 C C . PRO A 1 158 ? 35.954 22.196 5.103 1.00 41.66 158 PRO A C 1
ATOM 1266 O O . PRO A 1 158 ? 35.618 21.924 6.261 1.00 41.66 158 PRO A O 1
ATOM 1269 N N . GLN A 1 159 ? 36.991 21.618 4.492 1.00 52.09 159 GLN A N 1
ATOM 1270 C CA . GLN A 1 159 ? 37.935 20.746 5.178 1.00 52.09 159 GLN A CA 1
ATOM 1271 C C . GLN A 1 159 ? 38.538 21.531 6.346 1.00 52.09 159 GLN A C 1
ATOM 1273 O O . GLN A 1 159 ? 39.418 22.374 6.169 1.00 52.09 159 GLN A O 1
ATOM 1278 N N . LYS A 1 160 ? 38.053 21.279 7.565 1.00 53.31 160 LYS A N 1
ATOM 1279 C CA . LYS A 1 160 ? 38.719 21.760 8.772 1.00 53.31 160 LYS A CA 1
ATOM 1280 C C . LYS A 1 160 ? 40.049 21.024 8.859 1.00 53.31 160 LYS A C 1
ATOM 1282 O O . LYS A 1 160 ? 40.089 19.830 9.146 1.00 53.31 160 LYS A O 1
ATOM 1287 N N . GLY A 1 161 ? 41.120 21.752 8.554 1.00 44.75 161 GLY A N 1
ATOM 1288 C CA . GLY A 1 161 ? 42.490 21.271 8.612 1.00 44.75 161 GLY A CA 1
ATOM 1289 C C . GLY A 1 161 ? 42.786 20.598 9.950 1.00 44.75 161 GLY A C 1
ATOM 1290 O O . GLY A 1 161 ? 42.641 21.183 11.021 1.00 44.75 161 GLY A O 1
ATOM 1291 N N . TRP A 1 162 ? 43.249 19.358 9.871 1.00 50.09 162 TRP A N 1
ATOM 1292 C CA . TRP A 1 162 ? 43.702 18.516 10.978 1.00 50.09 162 TRP A CA 1
ATOM 1293 C C . TRP A 1 162 ? 45.025 19.001 11.615 1.00 50.09 162 TRP A C 1
ATOM 1295 O O . TRP A 1 162 ? 45.544 18.370 12.530 1.00 50.09 162 TRP A O 1
ATOM 1305 N N . LEU A 1 163 ? 45.550 20.154 11.180 1.00 47.47 163 LEU A N 1
ATOM 1306 C CA . LEU A 1 163 ? 46.831 20.741 11.595 1.00 47.47 163 LEU A CA 1
ATOM 1307 C C . LEU A 1 163 ? 46.724 21.849 12.666 1.00 47.47 163 LEU A C 1
ATOM 1309 O O . LEU A 1 163 ? 47.697 22.553 12.904 1.00 47.47 163 LEU A O 1
ATOM 1313 N N . ALA A 1 164 ? 45.585 21.993 13.353 1.00 50.16 164 ALA A N 1
ATOM 1314 C CA . ALA A 1 164 ? 45.407 22.993 14.422 1.00 50.16 164 ALA A CA 1
ATOM 1315 C C . ALA A 1 164 ? 45.266 22.407 15.847 1.00 50.16 164 ALA A C 1
ATOM 1317 O O . ALA A 1 164 ? 44.814 23.097 16.753 1.00 50.16 164 ALA A O 1
ATOM 1318 N N . ARG A 1 165 ? 45.648 21.142 16.089 1.00 54.25 165 ARG A N 1
ATOM 1319 C CA . ARG A 1 165 ? 45.647 20.538 17.446 1.00 54.25 165 ARG A CA 1
ATOM 1320 C C . ARG A 1 165 ? 47.002 19.963 17.879 1.00 54.25 165 ARG A C 1
ATOM 1322 O O . ARG A 1 165 ? 47.039 18.971 18.598 1.00 54.25 165 ARG A O 1
ATOM 1329 N N . MET A 1 166 ? 48.112 20.593 17.478 1.00 48.00 166 MET A N 1
ATOM 1330 C CA . MET A 1 166 ? 49.456 20.214 17.958 1.00 48.00 166 MET A CA 1
ATOM 1331 C C . MET A 1 166 ? 50.347 21.353 18.472 1.00 48.00 166 MET A C 1
ATOM 1333 O O . MET A 1 166 ? 51.513 21.106 18.759 1.00 48.00 166 MET A O 1
ATOM 1337 N N . LEU A 1 167 ? 49.820 22.561 18.686 1.00 51.88 167 LEU A N 1
ATOM 1338 C CA . LEU A 1 167 ? 50.489 23.586 19.496 1.00 51.88 167 LEU A CA 1
ATOM 1339 C C . LEU A 1 167 ? 49.421 24.318 20.307 1.00 51.88 167 LEU A C 1
ATOM 1341 O O . LEU A 1 167 ? 48.615 25.051 19.748 1.00 51.88 167 LEU A O 1
ATOM 1345 N N . GLY A 1 168 ? 49.365 24.031 21.608 1.00 48.66 168 GLY A N 1
ATOM 1346 C CA . GLY A 1 168 ? 48.369 24.582 22.517 1.00 48.66 168 GLY A CA 1
ATOM 1347 C C . GLY A 1 168 ? 48.518 26.088 22.709 1.00 48.66 168 GLY A C 1
ATOM 1348 O O . GLY A 1 168 ? 49.388 26.512 23.466 1.00 48.66 168 GLY A O 1
ATOM 1349 N N . LEU A 1 169 ? 47.623 26.835 22.063 1.00 42.88 169 LEU A N 1
ATOM 1350 C CA . LEU A 1 169 ? 47.089 28.140 22.455 1.00 42.88 169 LEU A CA 1
ATOM 1351 C C . LEU A 1 169 ? 45.613 28.185 22.040 1.00 42.88 169 LEU A C 1
ATOM 1353 O O . LEU A 1 169 ? 45.319 27.764 20.898 1.00 42.88 169 LEU A O 1
#

Nearest PDB structures (foldseek):
  3agt-assembly1_A  TM=9.097E-01  e=6.185E-06  Nitratidesulfovibrio vulgaris
  4xpw-assembly1_A  TM=9.546E-01  e=2.816E-05  Methylococcus capsulatus str. Bath
  4xpy-assembly1_A  TM=9.548E-01  e=2.816E-05  Methylococcus capsulatus str. Bath
  3waq-assembly1_A  TM=9.468E-01  e=2.431E-05  Nitratidesulfovibrio vulgaris str. Hildenborough
  4xpx-assembly1_A  TM=9.620E-01  e=9.103E-05  Methylococcus capsulatus str. Bath

Sequence (169 aa):
MSTLEWTPDMDTGIAEIDGQHRRIVEYINMLHEVRQTPDRQRLGEVIAEMVDYTISHFAFEEALIEEAGYVFSGPHKKVHELFTRRVAEMQSRFDSGEDVSEELHGMLSRWLFNHIRNEDHGYVEAVLAYQRKALIKQGLAPAPQPEPAVAPAAVEAPQKGWLARMLGL

pLDDT: mean 88.03, std 17.53, range [41.66, 98.75]

InterPro domains:
  IPR012312 Hemerythrin-like [PF01814] (12-126)
  IPR012827 Hemerythrin, metal-binding domain [TIG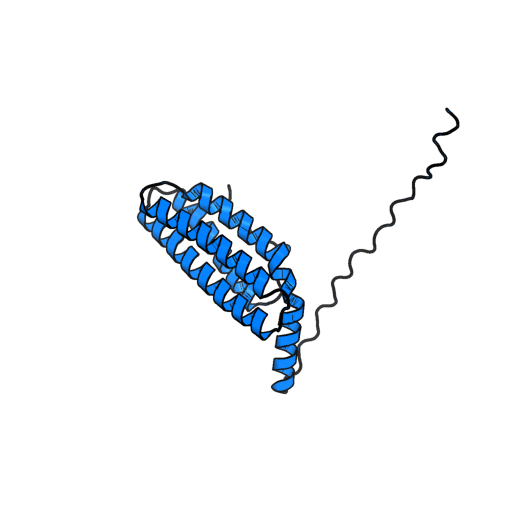R02481] (5-125)
  IPR012827 Hemerythrin, metal-binding domain [cd12107] (15-125)
  IPR035938 Hemerythrin-like superfamily [G3DSA:1.20.120.50] (2-129)
  IPR035938 Hemerythrin-like superfamily [SSF47188] (1-125)
  IPR050669 Hemerythrin [PTHR37164] (2-127)

Solvent-accessible surface area (backbone atoms only — not comparable to full-atom values): 10078 Å² total; per-residue (Å²): 135,80,75,75,75,91,52,81,76,61,60,63,83,44,69,70,58,40,52,51,52,52,52,51,43,52,40,51,33,48,48,59,56,39,67,76,48,93,48,60,67,61,40,51,51,46,50,50,55,42,53,55,49,52,54,53,47,50,57,52,50,53,52,50,36,48,76,31,62,36,90,56,40,68,63,52,51,52,54,52,55,54,50,50,53,53,52,51,52,49,51,54,41,36,76,72,70,48,88,44,61,68,62,49,46,57,49,50,58,54,46,53,56,50,40,40,55,69,50,55,53,70,44,41,68,38,40,54,52,39,52,43,52,53,35,50,75,71,75,40,83,70,78,83,73,79,75,77,79,73,70,76,74,78,76,77,72,79,80,77,70,87,81,76,82,84,69,99,124

Radius of gyration: 22.02 Å; Cα contacts (8 Å, |Δi|>4): 102; chains: 1; bounding box: 70×41×56 Å

Foldseek 3Di:
DAQQDDDPLLCLVPVVLSVLLVVLSVLLNLLVVCVVDPPLVVNLVSLVVSLVSLVVSLVVLLVLLVLLVPPCSVVLVVLSVVVSVVSVVLSVCSVVVDPCSVVNSVCSSVCSSCCSNPPVNSRSVSNVVSVCVVCVVVVHHDDDDDPDPPDPPPPPDPPPDPPPPPDDD